Protein AF-A0A8X8KGD8-F1 (afdb_monomer_lite)

Foldseek 3Di:
DVLLVLLVVLLVVLVVVLVCCVVVVDPLDPVVLVVLVVSLVSSVVSLCCLQPVPPPDDPVVSVVSNVVSVVSSVVSVVSSVVSVVVVVVD

Sequence (90 aa):
MITFIYQLILFFIIIGTYALMRGGYMDIEWNFLLSMYGMFVGYLVMFYFSIYTNTDFSRRTIKIIATISIILMTIILVILGHLLFILLTE

Structure (mmCIF, N/CA/C/O backbone):
data_AF-A0A8X8KGD8-F1
#
_entry.id   AF-A0A8X8KGD8-F1
#
loop_
_atom_site.group_PDB
_atom_site.id
_atom_site.type_symbol
_atom_site.label_atom_id
_atom_site.label_alt_id
_atom_site.label_comp_id
_atom_site.label_asym_id
_atom_site.label_entity_id
_atom_site.label_seq_id
_atom_site.pdbx_PDB_ins_code
_atom_site.Cartn_x
_atom_site.Cartn_y
_atom_site.Cartn_z
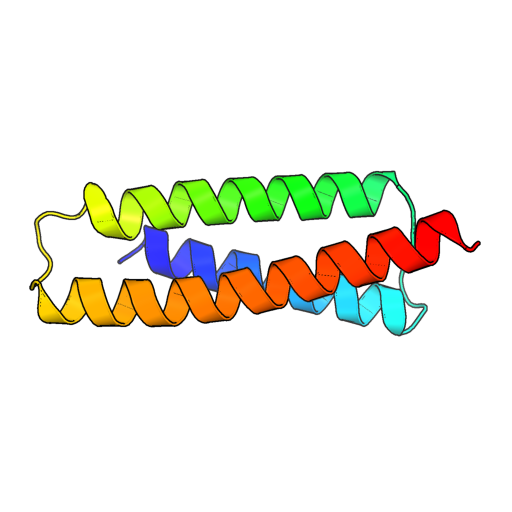_atom_site.occupancy
_atom_site.B_iso_or_equiv
_atom_site.auth_seq_id
_atom_site.auth_comp_id
_atom_site.auth_asym_id
_atom_site.auth_atom_id
_atom_site.pdbx_PDB_model_num
ATOM 1 N N . MET A 1 1 ? -5.647 0.172 18.216 1.00 73.25 1 MET A N 1
ATOM 2 C CA . MET A 1 1 ? -4.706 1.176 17.637 1.00 73.25 1 MET A CA 1
ATOM 3 C C . MET A 1 1 ? -3.489 0.534 16.977 1.00 73.25 1 MET A C 1
ATOM 5 O O . MET A 1 1 ? -3.158 0.926 15.868 1.00 73.25 1 MET A O 1
ATOM 9 N N . ILE A 1 2 ? -2.851 -0.452 17.617 1.00 84.06 2 ILE A N 1
ATOM 10 C CA . ILE A 1 2 ? -1.642 -1.129 17.111 1.00 84.06 2 ILE A CA 1
ATOM 11 C C . ILE A 1 2 ? -1.818 -1.680 15.678 1.00 84.06 2 ILE A C 1
ATOM 13 O O . ILE A 1 2 ? -0.985 -1.430 14.815 1.00 84.06 2 ILE A O 1
ATOM 17 N N . THR A 1 3 ? -2.947 -2.329 15.376 1.00 87.69 3 THR A N 1
ATOM 18 C CA . THR A 1 3 ? -3.255 -2.871 14.034 1.00 87.69 3 THR A CA 1
ATOM 19 C C . THR A 1 3 ? -3.380 -1.800 12.945 1.00 87.69 3 THR A C 1
ATOM 21 O O . THR A 1 3 ? -2.998 -2.032 11.800 1.00 87.69 3 THR A O 1
ATOM 24 N N . PHE A 1 4 ? -3.875 -0.608 13.287 1.00 87.75 4 PHE A N 1
ATOM 25 C CA . PHE A 1 4 ? -3.942 0.519 12.354 1.00 87.75 4 PHE A CA 1
ATOM 26 C C . PHE A 1 4 ? -2.557 1.133 12.111 1.00 87.75 4 PHE A C 1
ATOM 28 O O . PHE A 1 4 ? -2.229 1.491 10.985 1.00 87.75 4 PHE A O 1
ATOM 35 N N . ILE A 1 5 ? -1.704 1.189 13.137 1.00 90.19 5 ILE A N 1
ATOM 36 C CA . ILE A 1 5 ? -0.308 1.620 12.976 1.00 90.19 5 ILE A CA 1
ATOM 37 C C . ILE A 1 5 ? 0.432 0.664 12.032 1.00 90.19 5 ILE A C 1
ATOM 39 O O . ILE A 1 5 ? 1.117 1.124 11.121 1.00 90.19 5 ILE A O 1
ATOM 43 N N . TYR A 1 6 ? 0.237 -0.652 12.174 1.00 91.38 6 TYR A N 1
ATOM 44 C CA . TYR A 1 6 ? 0.821 -1.626 11.246 1.00 91.38 6 TYR A CA 1
ATOM 45 C C . TYR A 1 6 ? 0.335 -1.452 9.803 1.00 91.38 6 TYR A C 1
ATOM 47 O O . TYR A 1 6 ? 1.142 -1.584 8.886 1.00 91.38 6 TYR A O 1
ATOM 55 N N . GLN A 1 7 ? -0.935 -1.091 9.581 1.00 92.44 7 GLN A N 1
ATOM 56 C CA . GLN A 1 7 ? -1.408 -0.716 8.240 1.00 92.44 7 GLN A CA 1
ATOM 57 C C . GLN A 1 7 ? -0.641 0.476 7.672 1.00 92.44 7 GLN A C 1
ATOM 59 O O . GLN A 1 7 ? -0.223 0.427 6.519 1.00 92.44 7 GLN A O 1
ATOM 64 N N . LEU A 1 8 ? -0.447 1.537 8.460 1.00 94.31 8 LEU A N 1
ATOM 65 C CA . LEU A 1 8 ? 0.290 2.717 8.002 1.00 94.31 8 LEU A CA 1
ATOM 66 C C . LEU A 1 8 ? 1.741 2.368 7.661 1.00 94.31 8 LEU A C 1
ATOM 68 O O . LEU A 1 8 ? 2.236 2.779 6.616 1.00 94.31 8 LEU A O 1
ATOM 72 N N . ILE A 1 9 ? 2.403 1.565 8.497 1.00 95.25 9 ILE A N 1
ATOM 73 C CA . ILE A 1 9 ? 3.772 1.103 8.241 1.00 95.25 9 ILE A CA 1
ATOM 74 C C . ILE A 1 9 ? 3.833 0.294 6.939 1.00 95.25 9 ILE A C 1
ATOM 76 O O . ILE A 1 9 ? 4.659 0.596 6.080 1.00 95.25 9 ILE A O 1
ATOM 80 N N . LEU A 1 10 ? 2.939 -0.686 6.755 1.00 95.69 10 LEU A N 1
ATOM 81 C CA . LEU A 1 10 ? 2.873 -1.480 5.522 1.00 95.69 10 LEU A CA 1
ATOM 82 C C . LEU A 1 10 ? 2.638 -0.603 4.292 1.00 95.69 10 LEU A C 1
ATOM 84 O O . LEU A 1 10 ? 3.288 -0.794 3.269 1.00 95.69 10 LEU A O 1
ATOM 88 N N . PHE A 1 11 ? 1.752 0.385 4.398 1.00 96.62 11 PHE A N 1
ATOM 89 C CA . PHE A 1 11 ? 1.500 1.334 3.321 1.00 96.62 11 PHE A CA 1
ATOM 90 C C . PHE A 1 11 ? 2.768 2.103 2.920 1.00 96.62 11 PHE A C 1
ATOM 92 O O . PHE A 1 11 ? 3.085 2.182 1.733 1.00 96.62 11 PHE A O 1
ATOM 99 N N . PHE A 1 12 ? 3.528 2.623 3.888 1.00 97.19 12 PHE A N 1
ATOM 100 C CA . PHE A 1 12 ? 4.778 3.329 3.595 1.00 97.19 12 PHE A CA 1
ATOM 101 C C . PHE A 1 12 ? 5.856 2.415 3.015 1.00 97.19 12 PHE A C 1
ATOM 103 O O . PHE A 1 12 ? 6.583 2.850 2.125 1.00 97.19 12 PHE A O 1
ATOM 110 N N . ILE A 1 13 ? 5.936 1.158 3.461 1.00 96.81 13 ILE A N 1
ATOM 111 C CA . ILE A 1 13 ? 6.845 0.169 2.867 1.00 96.81 13 ILE A CA 1
ATOM 112 C C . ILE A 1 13 ? 6.484 -0.049 1.394 1.00 96.81 13 ILE A C 1
ATOM 114 O O . ILE A 1 13 ? 7.354 0.067 0.538 1.00 96.81 13 ILE A O 1
ATOM 118 N N . ILE A 1 14 ? 5.203 -0.272 1.081 1.00 96.69 14 ILE A N 1
ATOM 119 C CA . ILE A 1 14 ? 4.726 -0.468 -0.298 1.00 96.69 14 ILE A CA 1
ATOM 120 C C . ILE A 1 14 ? 5.071 0.741 -1.180 1.00 96.69 14 ILE A C 1
ATOM 122 O O . ILE A 1 14 ? 5.596 0.563 -2.280 1.00 96.69 14 ILE A O 1
ATOM 126 N N . ILE A 1 15 ? 4.820 1.966 -0.704 1.00 97.44 15 ILE A N 1
ATOM 127 C CA . ILE A 1 15 ? 5.170 3.188 -1.448 1.00 97.44 15 ILE A CA 1
ATOM 128 C C . ILE A 1 15 ? 6.681 3.319 -1.633 1.00 97.44 15 ILE A C 1
ATOM 130 O O . ILE A 1 15 ? 7.127 3.637 -2.733 1.00 97.44 15 ILE A O 1
ATOM 134 N N . GLY A 1 16 ? 7.463 3.089 -0.579 1.00 97.12 16 GLY A N 1
ATOM 135 C CA . GLY A 1 16 ? 8.919 3.190 -0.630 1.00 97.12 16 GLY A CA 1
ATOM 136 C C . GLY A 1 16 ? 9.515 2.209 -1.635 1.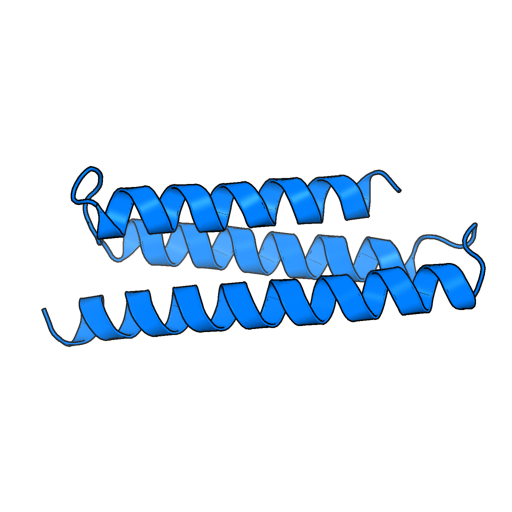00 97.12 16 GLY A C 1
ATOM 137 O O . GLY A 1 16 ? 10.291 2.610 -2.498 1.00 97.12 16 GLY A O 1
ATOM 138 N N . THR A 1 17 ? 9.087 0.948 -1.586 1.00 96.12 17 THR A N 1
ATOM 139 C CA . THR A 1 17 ? 9.497 -0.086 -2.544 1.00 96.12 17 THR A CA 1
ATOM 140 C C . THR A 1 17 ? 9.120 0.292 -3.975 1.00 96.12 17 THR A C 1
ATOM 142 O O . THR A 1 17 ? 9.964 0.235 -4.866 1.00 96.12 17 THR A O 1
ATOM 145 N N . TYR A 1 18 ? 7.889 0.758 -4.197 1.00 97.00 18 TYR A N 1
ATOM 146 C CA . TYR A 1 18 ? 7.455 1.227 -5.513 1.00 97.00 18 TYR A CA 1
ATOM 147 C C . TYR A 1 18 ? 8.296 2.404 -6.036 1.00 97.00 18 TYR A C 1
ATOM 149 O O . TYR A 1 18 ? 8.674 2.426 -7.208 1.00 97.00 18 TYR A O 1
ATOM 157 N N . ALA A 1 19 ? 8.618 3.376 -5.178 1.00 97.19 19 ALA A N 1
ATOM 158 C CA . ALA A 1 19 ? 9.442 4.523 -5.549 1.00 97.19 19 ALA A CA 1
ATOM 159 C C . ALA A 1 19 ? 10.874 4.109 -5.921 1.00 97.19 19 ALA A C 1
ATOM 161 O O . ALA A 1 19 ? 11.418 4.624 -6.897 1.00 97.19 19 ALA A O 1
ATOM 162 N N . LEU A 1 20 ? 11.463 3.155 -5.191 1.00 97.00 20 LEU A N 1
ATOM 163 C CA . LEU A 1 20 ? 12.787 2.607 -5.504 1.00 97.00 20 LEU A CA 1
ATOM 164 C C . LEU A 1 20 ? 12.801 1.903 -6.865 1.00 97.00 20 LEU A C 1
ATOM 166 O O . LEU A 1 20 ? 13.700 2.161 -7.665 1.00 97.00 20 LEU A O 1
ATOM 170 N N . MET A 1 21 ? 11.777 1.097 -7.154 1.00 95.81 21 MET A N 1
ATOM 171 C CA . MET A 1 21 ? 11.617 0.437 -8.453 1.00 95.81 21 MET A CA 1
ATOM 172 C C . MET A 1 21 ? 11.495 1.438 -9.599 1.00 95.81 21 MET A C 1
ATOM 174 O O . MET A 1 21 ? 12.234 1.386 -10.578 1.00 95.81 21 MET A O 1
ATOM 178 N N . ARG A 1 22 ? 10.591 2.414 -9.467 1.00 94.69 22 ARG A N 1
ATOM 179 C CA . ARG A 1 22 ? 10.391 3.444 -10.498 1.00 94.69 22 ARG A CA 1
ATOM 180 C C . ARG A 1 22 ? 11.592 4.368 -10.672 1.00 94.69 22 ARG A C 1
ATOM 182 O O . ARG A 1 22 ? 11.749 4.934 -11.749 1.00 94.69 22 ARG A O 1
ATOM 189 N N . GLY A 1 23 ? 12.410 4.528 -9.635 1.00 94.75 23 GLY A N 1
ATOM 190 C CA . GLY A 1 23 ? 13.663 5.275 -9.686 1.00 94.75 23 GLY A CA 1
ATOM 191 C C . GLY A 1 23 ? 14.835 4.504 -10.300 1.00 94.75 23 GLY A C 1
ATOM 192 O O . GLY A 1 23 ? 15.909 5.083 -10.426 1.00 94.75 23 GLY A O 1
ATOM 193 N N . GLY A 1 24 ? 14.659 3.227 -10.662 1.00 93.75 24 GLY A N 1
ATOM 194 C CA . GLY A 1 24 ? 15.734 2.379 -11.187 1.00 93.75 24 GLY A CA 1
ATOM 195 C C . GLY A 1 24 ? 16.751 1.936 -10.129 1.00 93.75 24 GLY A C 1
ATOM 196 O O . GLY A 1 24 ? 17.831 1.470 -10.476 1.00 93.75 24 GLY A O 1
ATOM 197 N N . TYR A 1 25 ? 16.428 2.086 -8.839 1.00 95.25 25 TYR A N 1
ATOM 198 C CA . TYR A 1 25 ? 17.263 1.604 -7.730 1.00 95.25 25 TYR A CA 1
ATOM 199 C C . TYR A 1 25 ? 17.010 0.128 -7.400 1.00 95.25 25 TYR A C 1
ATOM 201 O O . TYR A 1 25 ? 17.713 -0.448 -6.571 1.00 95.25 25 TYR A O 1
ATOM 209 N N . MET A 1 26 ? 15.971 -0.459 -7.991 1.00 93.94 26 MET A N 1
ATOM 210 C CA . MET A 1 26 ? 15.531 -1.826 -7.760 1.00 93.94 26 MET A CA 1
ATOM 211 C C . MET A 1 26 ? 14.830 -2.341 -9.017 1.00 93.94 26 MET A C 1
ATOM 213 O O . MET A 1 26 ? 14.040 -1.609 -9.614 1.00 93.94 26 MET A O 1
ATOM 217 N N . ASP A 1 27 ? 15.100 -3.585 -9.400 1.00 91.75 27 ASP A N 1
ATOM 218 C CA . ASP A 1 27 ? 14.494 -4.177 -10.590 1.00 91.75 27 ASP A CA 1
ATOM 219 C C . ASP A 1 27 ? 12.992 -4.423 -10.397 1.00 91.75 27 ASP A C 1
ATOM 221 O O . ASP A 1 27 ? 12.506 -4.697 -9.291 1.00 91.75 27 ASP A O 1
ATOM 225 N N . ILE A 1 28 ? 12.242 -4.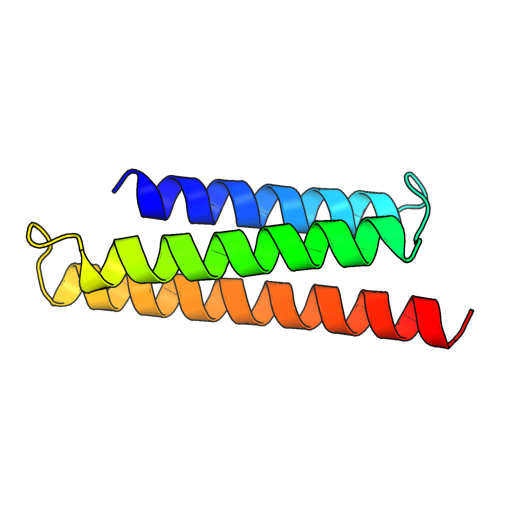319 -11.494 1.00 93.75 28 ILE A N 1
ATOM 226 C CA . ILE A 1 28 ? 10.822 -4.659 -11.530 1.00 93.75 28 ILE A CA 1
ATOM 227 C C . ILE A 1 28 ? 10.722 -6.112 -11.981 1.00 93.75 28 ILE A C 1
ATOM 229 O O . ILE A 1 28 ? 10.861 -6.427 -13.154 1.00 93.75 28 ILE A O 1
ATOM 233 N N . GLU A 1 29 ? 10.470 -7.007 -11.030 1.00 94.75 29 GLU A N 1
ATOM 234 C CA . GLU A 1 29 ? 10.354 -8.442 -11.289 1.00 94.75 29 GLU A CA 1
ATOM 235 C C . GLU A 1 29 ? 9.073 -9.025 -10.688 1.00 94.75 29 GLU A C 1
ATOM 237 O O . GLU A 1 29 ? 8.534 -8.534 -9.688 1.00 94.75 29 GLU A O 1
ATOM 242 N N . TRP A 1 30 ? 8.629 -10.157 -11.241 1.00 94.94 30 TRP A N 1
ATOM 243 C CA . TRP A 1 30 ? 7.470 -10.907 -10.749 1.00 94.94 30 TRP A CA 1
ATOM 244 C C . TRP A 1 30 ? 7.565 -11.274 -9.263 1.00 94.94 30 TRP A C 1
ATOM 246 O O . TRP A 1 30 ? 6.565 -11.198 -8.549 1.00 94.94 30 TRP A O 1
ATOM 256 N N . ASN A 1 31 ? 8.760 -11.614 -8.771 1.00 94.25 31 ASN A N 1
ATOM 257 C CA . ASN A 1 31 ? 8.981 -11.946 -7.359 1.00 94.25 31 ASN A CA 1
ATOM 258 C C . ASN A 1 31 ? 8.685 -10.758 -6.435 1.00 94.25 31 ASN A C 1
ATOM 260 O O . ASN A 1 31 ? 8.111 -10.922 -5.350 1.00 94.25 31 ASN A O 1
ATOM 264 N N . PHE A 1 32 ? 9.036 -9.547 -6.870 1.00 93.00 32 PHE A N 1
ATOM 265 C CA . PHE A 1 32 ? 8.749 -8.345 -6.106 1.00 93.00 32 PHE A CA 1
ATOM 266 C C . PHE A 1 32 ? 7.276 -7.954 -6.180 1.00 93.00 32 PHE A C 1
ATOM 268 O O . PHE A 1 32 ? 6.705 -7.603 -5.145 1.00 93.00 32 PHE A O 1
ATOM 275 N N . LEU A 1 33 ? 6.630 -8.099 -7.343 1.00 94.38 33 LEU A N 1
ATOM 276 C CA . LEU A 1 33 ? 5.182 -7.911 -7.456 1.00 94.38 33 LEU A CA 1
ATOM 277 C C . LEU A 1 33 ? 4.424 -8.880 -6.533 1.00 94.38 33 LEU A C 1
ATOM 279 O O . LEU A 1 33 ? 3.532 -8.456 -5.796 1.00 94.38 33 LEU A O 1
ATOM 283 N N . LEU A 1 34 ? 4.812 -10.160 -6.515 1.00 95.44 34 LEU A N 1
ATOM 284 C CA . LEU A 1 34 ? 4.229 -11.172 -5.629 1.00 95.44 34 LEU A CA 1
ATOM 285 C C . LEU A 1 34 ? 4.419 -10.802 -4.151 1.00 95.44 34 LEU A C 1
ATOM 287 O O . LEU A 1 34 ? 3.482 -10.903 -3.357 1.00 95.44 34 LEU A O 1
ATOM 291 N N . SER A 1 35 ? 5.605 -10.315 -3.786 1.00 94.94 35 SER A N 1
ATOM 292 C CA . SER A 1 35 ? 5.899 -9.853 -2.424 1.00 94.94 35 SER A CA 1
ATOM 293 C C . SER A 1 35 ? 5.046 -8.639 -2.034 1.00 94.94 35 SER A C 1
ATOM 295 O O . SER A 1 35 ? 4.486 -8.600 -0.936 1.00 94.94 35 SER A O 1
ATOM 297 N N . MET A 1 36 ? 4.878 -7.667 -2.938 1.00 95.25 36 MET A N 1
ATOM 298 C CA . MET A 1 36 ? 4.010 -6.503 -2.722 1.00 95.25 36 MET A CA 1
ATOM 299 C C . MET A 1 36 ? 2.535 -6.888 -2.610 1.00 95.25 36 MET A C 1
ATOM 301 O O . MET A 1 36 ? 1.824 -6.345 -1.762 1.00 95.25 36 MET A O 1
ATOM 305 N N . TYR A 1 37 ? 2.083 -7.862 -3.398 1.00 96.06 37 TYR A N 1
ATOM 306 C CA . TYR A 1 37 ? 0.746 -8.428 -3.254 1.00 96.06 37 TYR A CA 1
ATOM 307 C C . TYR A 1 37 ? 0.565 -9.106 -1.887 1.00 96.06 37 TYR A C 1
ATOM 309 O O . TYR A 1 37 ? -0.438 -8.873 -1.214 1.00 96.06 37 TYR A O 1
ATOM 317 N N . GLY A 1 38 ? 1.558 -9.866 -1.416 1.00 96.56 38 GLY A N 1
ATOM 318 C CA . GLY A 1 38 ? 1.553 -10.438 -0.065 1.00 96.56 38 GLY A CA 1
ATOM 319 C C . GLY A 1 38 ? 1.427 -9.372 1.031 1.00 96.56 38 GLY A C 1
ATOM 320 O O . GLY A 1 38 ? 0.614 -9.513 1.948 1.00 96.56 38 GLY A O 1
ATOM 321 N N . MET A 1 39 ? 2.158 -8.259 0.906 1.00 96.25 39 MET A N 1
ATOM 322 C CA . MET A 1 39 ? 2.037 -7.114 1.822 1.00 96.25 39 MET A CA 1
ATOM 323 C C . MET A 1 39 ? 0.649 -6.464 1.765 1.00 96.25 39 MET A C 1
ATOM 325 O O . MET A 1 39 ? 0.106 -6.088 2.805 1.00 96.25 39 MET A O 1
ATOM 329 N N . PHE A 1 40 ? 0.040 -6.378 0.580 1.00 96.00 40 PHE A N 1
ATOM 330 C CA . PHE A 1 40 ? -1.335 -5.907 0.419 1.00 96.00 40 PHE A CA 1
ATOM 331 C C . PHE A 1 40 ? -2.358 -6.835 1.092 1.00 96.00 40 PHE A C 1
ATOM 333 O O . PHE A 1 40 ? -3.251 -6.359 1.793 1.00 96.00 40 PHE A O 1
ATOM 340 N N . VAL A 1 41 ? -2.211 -8.156 0.973 1.00 96.62 41 VAL A N 1
ATOM 341 C CA . VAL A 1 41 ? -3.058 -9.108 1.714 1.00 96.62 41 VAL A CA 1
ATOM 342 C C . VAL A 1 41 ? -2.882 -8.918 3.225 1.00 96.62 41 VAL A C 1
ATOM 344 O O . VAL A 1 41 ? -3.871 -8.839 3.957 1.00 96.62 41 VAL A O 1
ATOM 347 N N . GLY A 1 42 ? -1.643 -8.748 3.699 1.00 94.69 42 GLY A N 1
ATOM 348 C CA . GLY A 1 42 ? -1.361 -8.400 5.096 1.00 94.69 42 GLY A CA 1
ATOM 349 C C . GLY A 1 42 ? -2.048 -7.102 5.539 1.00 94.69 42 GLY A C 1
ATOM 350 O O . GLY A 1 42 ? -2.615 -7.037 6.632 1.00 94.69 42 GLY A O 1
ATOM 351 N N . TYR A 1 43 ? -2.080 -6.091 4.668 1.00 94.94 43 TYR A N 1
ATOM 352 C CA . TYR A 1 43 ? -2.803 -4.842 4.899 1.00 94.94 43 TYR A CA 1
ATOM 353 C C . TYR A 1 43 ? -4.312 -5.078 5.093 1.00 94.94 43 TYR A C 1
ATOM 355 O O . TYR A 1 43 ? -4.888 -4.561 6.053 1.00 94.94 43 TYR A O 1
ATOM 363 N N . LEU A 1 44 ? -4.947 -5.899 4.245 1.00 94.00 44 LEU A N 1
ATOM 364 C CA . LEU A 1 44 ? -6.374 -6.248 4.357 1.00 94.00 44 LEU A CA 1
ATOM 365 C C . LEU A 1 44 ? -6.699 -6.966 5.672 1.00 94.00 44 LEU A C 1
ATOM 367 O O . LEU A 1 44 ? -7.702 -6.661 6.323 1.00 94.00 44 LEU A O 1
ATOM 371 N N . VAL A 1 45 ? -5.835 -7.889 6.094 1.00 93.62 45 VAL A N 1
ATOM 372 C CA . VAL A 1 45 ? -5.986 -8.599 7.372 1.00 93.62 45 VAL A CA 1
ATOM 373 C C . VAL A 1 45 ? -5.930 -7.612 8.541 1.00 93.62 45 VAL A C 1
ATOM 375 O O . VAL A 1 45 ? -6.798 -7.620 9.416 1.00 93.62 45 VAL A O 1
ATOM 378 N N . MET A 1 46 ? -4.959 -6.697 8.537 1.00 92.06 46 MET A N 1
ATOM 379 C CA . MET A 1 46 ? -4.846 -5.679 9.585 1.00 92.06 46 MET A CA 1
ATOM 380 C C . MET A 1 46 ? -6.019 -4.693 9.569 1.00 92.06 46 MET A C 1
ATOM 382 O O . MET A 1 46 ? -6.441 -4.227 10.636 1.00 92.06 46 MET A O 1
ATOM 386 N N . PHE A 1 47 ? -6.559 -4.384 8.388 1.00 90.94 47 PHE A N 1
ATOM 387 C CA . PHE A 1 47 ? -7.776 -3.592 8.226 1.00 90.94 47 PHE A CA 1
ATOM 388 C C . PHE A 1 47 ? -8.967 -4.255 8.909 1.00 90.94 47 PHE A C 1
ATOM 390 O O . PHE A 1 47 ? -9.598 -3.631 9.768 1.00 90.94 47 PHE A O 1
ATOM 397 N N . TYR A 1 48 ? -9.200 -5.535 8.622 1.00 90.44 48 TYR A N 1
ATOM 398 C CA . TYR A 1 48 ? -10.255 -6.313 9.261 1.00 90.44 48 TYR A CA 1
ATOM 399 C C . TYR A 1 48 ? -10.149 -6.270 10.794 1.00 90.44 48 TYR A C 1
ATOM 401 O O . TYR A 1 48 ? -11.104 -5.875 11.468 1.00 90.44 48 TYR A O 1
ATOM 409 N N . PHE A 1 49 ? -8.967 -6.557 11.350 1.00 89.25 49 PHE A N 1
ATOM 410 C CA . PHE A 1 49 ? -8.762 -6.526 12.804 1.00 89.25 49 PHE A CA 1
ATOM 411 C C . PHE A 1 49 ? -8.947 -5.130 13.418 1.00 89.25 49 PHE A C 1
ATOM 413 O O . PHE A 1 49 ? -9.413 -4.992 14.552 1.00 89.25 49 PHE A O 1
ATOM 420 N N . SER A 1 50 ? -8.611 -4.073 12.677 1.00 85.69 50 SER A N 1
ATOM 421 C CA . SER A 1 50 ? -8.749 -2.692 13.160 1.00 85.69 50 SER A CA 1
ATOM 422 C C . SER A 1 50 ? -10.199 -2.232 13.257 1.00 85.69 50 SER A C 1
ATOM 424 O O . SER A 1 50 ? -10.503 -1.410 14.120 1.00 85.69 50 SER A O 1
ATOM 426 N N . ILE A 1 51 ? -11.072 -2.747 12.390 1.00 86.00 51 ILE A N 1
ATOM 427 C CA . ILE A 1 51 ? -12.482 -2.354 12.318 1.00 86.00 51 ILE A CA 1
ATOM 428 C C . ILE A 1 51 ? -13.373 -3.271 13.153 1.00 86.00 51 ILE A C 1
ATOM 430 O O . ILE A 1 51 ? -14.240 -2.778 13.871 1.00 86.00 51 ILE A O 1
ATOM 434 N N . TYR A 1 52 ? -13.174 -4.586 13.061 1.00 81.75 52 TYR A N 1
ATOM 435 C CA . TYR A 1 52 ? -14.146 -5.564 13.561 1.00 81.75 52 TYR A CA 1
ATOM 436 C C . TYR A 1 52 ? -13.759 -6.208 14.891 1.00 81.75 52 TYR A C 1
ATOM 438 O O . TYR A 1 52 ? -14.619 -6.770 15.562 1.00 81.75 52 TYR A O 1
ATOM 446 N N . THR A 1 53 ? -12.490 -6.132 15.291 1.00 78.94 53 THR A N 1
ATOM 447 C CA . THR A 1 53 ? -11.996 -6.810 16.503 1.00 78.94 53 THR A CA 1
ATOM 448 C C . THR A 1 53 ? -11.667 -5.833 17.633 1.00 78.94 53 THR A C 1
ATOM 450 O O . THR A 1 53 ? -11.558 -6.243 18.782 1.00 78.94 53 THR A O 1
ATOM 453 N N . ASN A 1 54 ? -11.556 -4.530 17.347 1.00 68.06 54 ASN A N 1
ATOM 454 C CA . ASN A 1 54 ? -11.409 -3.495 18.374 1.00 68.06 54 ASN A CA 1
ATOM 455 C C . ASN A 1 54 ? -12.785 -3.032 18.878 1.00 68.06 54 ASN A C 1
ATOM 457 O O . ASN A 1 54 ? -13.423 -2.179 18.260 1.00 68.06 54 ASN A O 1
ATOM 461 N N . THR A 1 55 ? -13.225 -3.560 20.021 1.00 64.62 55 THR A N 1
ATOM 462 C CA . THR A 1 55 ? -14.481 -3.160 20.684 1.00 64.62 55 THR A CA 1
ATOM 463 C C . THR A 1 55 ? -14.392 -1.821 21.418 1.00 64.62 55 THR A C 1
ATOM 465 O O . THR A 1 55 ? -15.421 -1.232 21.732 1.00 64.62 55 THR A O 1
ATOM 468 N N . ASP A 1 56 ? -13.180 -1.313 21.655 1.00 71.94 56 ASP A N 1
ATOM 469 C CA . ASP A 1 56 ? -12.942 -0.120 22.483 1.00 71.94 56 ASP A CA 1
ATOM 470 C C . ASP A 1 56 ? -13.192 1.206 21.749 1.00 71.94 56 ASP A C 1
ATOM 472 O O . ASP A 1 56 ? -13.150 2.286 22.343 1.00 71.94 56 ASP A O 1
ATOM 476 N N . PHE A 1 57 ? -13.440 1.165 20.439 1.00 76.12 57 PHE A N 1
ATOM 477 C CA . PHE A 1 57 ? -13.584 2.373 19.640 1.00 76.12 57 PHE A CA 1
ATOM 478 C C . PHE A 1 57 ? -15.024 2.852 19.508 1.00 76.12 57 PHE A C 1
ATOM 480 O O . PHE A 1 57 ? -15.957 2.101 19.227 1.00 76.12 57 PHE A O 1
ATOM 487 N N . SER A 1 58 ? -15.186 4.176 19.586 1.00 83.62 58 SER A N 1
ATOM 488 C CA . SER A 1 58 ? -16.440 4.813 19.203 1.00 83.62 58 SER A CA 1
ATOM 489 C C . SER A 1 58 ? -16.750 4.534 17.727 1.00 83.62 58 SER A C 1
ATOM 491 O O . SER A 1 58 ? -15.854 4.503 16.876 1.00 83.62 58 SER A O 1
ATOM 493 N N . ARG A 1 59 ? -18.040 4.441 17.383 1.00 84.50 59 ARG A N 1
ATOM 494 C CA . ARG A 1 59 ? -18.485 4.309 15.982 1.00 84.50 59 ARG A CA 1
ATOM 495 C C . ARG A 1 59 ? -17.905 5.398 15.069 1.00 84.50 59 ARG A C 1
ATOM 497 O O . ARG A 1 59 ? -17.681 5.145 13.889 1.00 84.50 59 ARG A O 1
ATOM 504 N N . ARG A 1 60 ? -17.661 6.607 15.594 1.00 87.56 60 ARG A N 1
ATOM 505 C CA . ARG A 1 60 ? -17.061 7.718 14.836 1.00 87.56 60 ARG A CA 1
ATOM 506 C C . ARG A 1 60 ? -15.594 7.441 14.506 1.00 87.56 60 ARG A C 1
ATOM 508 O O . ARG A 1 60 ? -15.191 7.648 13.367 1.00 87.56 60 ARG A O 1
ATOM 515 N N . THR A 1 61 ? -14.826 6.936 15.468 1.00 87.19 61 THR A N 1
ATOM 516 C CA . THR A 1 61 ? -13.413 6.573 15.283 1.00 87.19 61 THR A CA 1
ATOM 517 C C . THR A 1 61 ? -13.263 5.446 14.263 1.00 87.19 61 THR A C 1
ATOM 519 O O . THR A 1 61 ? -12.452 5.563 13.349 1.00 87.19 61 THR A O 1
ATOM 522 N N . ILE A 1 62 ? -14.099 4.406 14.356 1.00 88.50 62 ILE A N 1
ATOM 523 C CA . ILE A 1 62 ? -14.107 3.288 13.398 1.00 88.50 62 ILE A CA 1
ATOM 524 C C . ILE A 1 62 ? -14.384 3.793 11.976 1.00 88.50 62 ILE A C 1
ATOM 526 O O . ILE A 1 62 ? -13.673 3.414 11.051 1.00 88.50 62 ILE A O 1
ATOM 530 N N . LYS A 1 63 ? -15.359 4.699 11.795 1.00 90.12 63 LYS A N 1
ATOM 531 C CA . LYS A 1 63 ? -15.639 5.309 10.483 1.00 90.12 63 LYS A CA 1
ATOM 532 C C . LYS A 1 63 ? -14.435 6.063 9.916 1.00 90.12 63 LYS A C 1
ATOM 534 O O . LYS A 1 63 ? -14.144 5.913 8.739 1.00 90.12 63 LYS A O 1
ATOM 539 N N . ILE A 1 64 ? -13.736 6.850 10.737 1.00 90.81 64 ILE A N 1
ATOM 540 C CA . ILE A 1 64 ? -12.552 7.604 10.294 1.00 90.81 64 ILE A CA 1
ATOM 541 C C . ILE A 1 64 ? -11.440 6.648 9.857 1.00 90.81 64 ILE A C 1
ATOM 543 O O . ILE A 1 64 ? -10.902 6.806 8.763 1.00 90.81 64 ILE A O 1
ATOM 547 N N . ILE A 1 65 ? -11.137 5.639 10.681 1.00 90.44 65 ILE A N 1
ATOM 548 C CA . ILE A 1 65 ? -10.144 4.607 10.354 1.00 90.44 65 ILE A CA 1
ATOM 549 C C . ILE A 1 65 ? -10.529 3.916 9.045 1.00 90.44 65 ILE A C 1
ATOM 551 O O . ILE A 1 65 ? -9.695 3.805 8.154 1.00 90.44 65 ILE A O 1
ATOM 555 N N . ALA A 1 66 ? -11.798 3.525 8.895 1.00 91.94 66 ALA A N 1
ATOM 556 C CA . ALA A 1 66 ? -12.272 2.843 7.700 1.00 91.94 66 ALA A CA 1
ATOM 557 C C . ALA A 1 66 ? -12.086 3.676 6.431 1.00 91.94 66 ALA A C 1
ATOM 559 O O . ALA A 1 66 ? -11.539 3.184 5.447 1.00 91.94 66 ALA A O 1
ATOM 560 N N . THR A 1 67 ? -12.492 4.945 6.469 1.00 94.38 67 THR A N 1
ATOM 561 C CA . THR A 1 67 ? -12.343 5.857 5.333 1.00 94.38 67 THR A CA 1
ATOM 562 C C . THR A 1 67 ? -10.878 6.033 4.944 1.00 94.38 67 THR A C 1
ATOM 564 O O . THR A 1 67 ? -10.550 5.933 3.764 1.00 94.38 67 THR A O 1
ATOM 567 N N . ILE A 1 68 ? -9.990 6.254 5.920 1.00 94.06 68 ILE A N 1
ATOM 568 C CA . ILE A 1 68 ? -8.553 6.398 5.654 1.00 94.06 68 ILE A CA 1
ATOM 569 C C . ILE A 1 68 ? -8.010 5.111 5.032 1.00 94.06 68 ILE A C 1
ATOM 571 O O . ILE A 1 68 ? -7.397 5.164 3.969 1.00 94.06 68 ILE A O 1
ATOM 575 N N . SER A 1 69 ? -8.277 3.955 5.641 1.00 93.88 69 SER A N 1
ATOM 576 C CA . SER A 1 69 ? -7.780 2.672 5.144 1.00 93.88 69 SER A CA 1
ATOM 577 C C . SER A 1 69 ? -8.255 2.361 3.724 1.00 93.88 69 SER A C 1
ATOM 579 O O . SER A 1 69 ? -7.472 1.862 2.925 1.00 93.88 69 SER A O 1
ATOM 581 N N . ILE A 1 70 ? -9.496 2.704 3.364 1.00 94.62 70 ILE A N 1
ATOM 582 C CA . ILE A 1 70 ? -10.011 2.520 1.997 1.00 94.62 70 ILE A CA 1
ATOM 583 C C . ILE A 1 70 ? -9.260 3.398 0.986 1.00 94.62 70 ILE A C 1
ATOM 585 O O . ILE A 1 70 ? -8.928 2.931 -0.107 1.00 94.62 70 ILE A O 1
ATOM 589 N N . ILE A 1 71 ? -8.957 4.653 1.336 1.00 96.88 71 ILE A N 1
ATOM 590 C CA . ILE A 1 71 ? -8.177 5.551 0.467 1.00 96.88 71 ILE A CA 1
ATOM 591 C C . ILE A 1 71 ? -6.779 4.968 0.239 1.00 96.88 71 ILE A C 1
ATOM 593 O O . ILE A 1 71 ? -6.335 4.843 -0.902 1.00 96.88 71 ILE A O 1
ATOM 597 N N . LEU A 1 72 ? -6.110 4.553 1.316 1.00 96.81 72 LEU A N 1
ATOM 598 C CA . LEU A 1 72 ? -4.779 3.947 1.249 1.00 96.81 72 LEU A CA 1
ATOM 599 C C . LEU A 1 72 ? -4.791 2.640 0.437 1.00 96.81 72 LEU A C 1
ATOM 601 O O . LEU A 1 72 ? -3.932 2.438 -0.417 1.00 96.81 72 LEU A O 1
ATOM 605 N N . MET A 1 73 ? -5.799 1.789 0.640 1.00 95.94 73 MET A N 1
ATOM 606 C CA . MET A 1 73 ? -6.010 0.551 -0.116 1.00 95.94 73 MET A CA 1
ATOM 607 C C . MET A 1 73 ? -6.154 0.821 -1.618 1.00 95.94 73 MET A C 1
ATOM 609 O O . MET A 1 73 ? -5.549 0.127 -2.432 1.00 95.94 73 MET A O 1
ATOM 613 N N . THR A 1 74 ?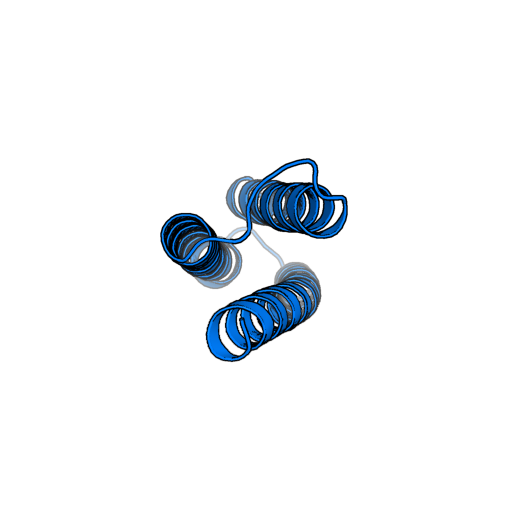 -6.911 1.856 -1.986 1.00 97.19 74 THR A N 1
ATOM 614 C CA . THR A 1 74 ? -7.090 2.263 -3.388 1.00 97.19 74 THR A CA 1
ATOM 615 C C . THR A 1 74 ? -5.758 2.673 -4.020 1.00 97.19 74 THR A C 1
ATOM 617 O O . THR A 1 74 ? -5.455 2.251 -5.133 1.00 97.19 74 THR A O 1
ATOM 620 N N . ILE A 1 75 ? -4.924 3.428 -3.298 1.00 97.94 75 ILE A N 1
ATOM 621 C CA . ILE A 1 75 ? -3.581 3.810 -3.767 1.00 97.94 75 ILE A CA 1
ATOM 622 C C . ILE A 1 75 ? -2.702 2.568 -3.980 1.00 97.94 75 ILE A C 1
ATOM 624 O O . ILE A 1 75 ? -2.042 2.461 -5.013 1.00 97.94 75 ILE A O 1
ATOM 628 N N . ILE A 1 76 ? -2.719 1.607 -3.047 1.00 97.50 76 ILE A N 1
ATOM 629 C CA . ILE A 1 76 ? -1.955 0.356 -3.188 1.00 97.50 76 ILE A CA 1
ATOM 630 C C . ILE A 1 76 ? -2.405 -0.425 -4.432 1.00 97.50 76 ILE A C 1
ATOM 632 O O . ILE A 1 76 ? -1.563 -0.917 -5.181 1.00 97.50 76 ILE A O 1
ATOM 636 N N . LEU A 1 77 ? -3.714 -0.515 -4.688 1.00 97.88 77 LEU A N 1
ATOM 637 C CA . LEU A 1 77 ? -4.242 -1.196 -5.874 1.00 97.88 77 LEU A CA 1
ATOM 638 C C . LEU A 1 77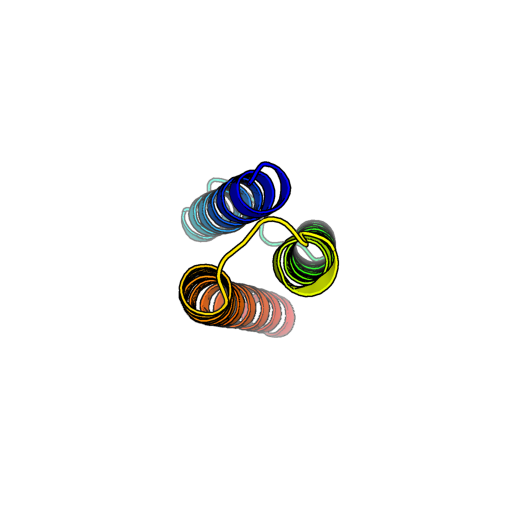 ? -3.773 -0.541 -7.177 1.00 97.88 77 LEU A C 1
ATOM 640 O O . LEU A 1 77 ? -3.411 -1.251 -8.113 1.00 97.88 77 LEU A O 1
ATOM 644 N N . VAL A 1 78 ? -3.729 0.793 -7.231 1.00 98.00 78 VAL A N 1
ATOM 645 C CA . VAL A 1 78 ? -3.189 1.520 -8.392 1.00 98.00 78 VAL A CA 1
ATOM 646 C C . VAL A 1 78 ? -1.709 1.193 -8.601 1.00 98.00 78 VAL A C 1
ATOM 648 O O . VAL A 1 78 ? -1.301 0.933 -9.730 1.00 98.00 78 VAL A O 1
ATOM 651 N N . ILE A 1 79 ? -0.914 1.146 -7.526 1.00 97.62 79 ILE A N 1
ATOM 652 C CA . ILE A 1 79 ? 0.507 0.769 -7.589 1.00 97.62 79 ILE A CA 1
ATOM 653 C C . ILE A 1 79 ? 0.676 -0.655 -8.130 1.00 97.62 79 ILE A C 1
ATOM 655 O O . ILE A 1 79 ? 1.450 -0.866 -9.062 1.00 97.62 79 ILE A O 1
ATOM 659 N N . LEU A 1 80 ? -0.060 -1.624 -7.579 1.00 97.50 80 LEU A N 1
ATOM 660 C CA . LEU A 1 80 ? 0.004 -3.020 -8.020 1.00 97.50 80 LEU A CA 1
ATOM 661 C C . LEU A 1 80 ? -0.420 -3.172 -9.483 1.00 97.50 80 LEU A C 1
ATOM 663 O O . LEU A 1 80 ? 0.254 -3.863 -10.241 1.00 97.50 80 LEU A O 1
ATOM 667 N N . GLY A 1 81 ? -1.501 -2.502 -9.890 1.00 97.38 81 GLY A N 1
ATOM 668 C CA . GLY A 1 81 ? -1.964 -2.508 -11.277 1.00 97.38 81 GLY A CA 1
ATOM 669 C C . GLY A 1 81 ? -0.941 -1.901 -12.235 1.00 97.38 81 GLY A C 1
ATOM 670 O O . GLY A 1 81 ? -0.707 -2.449 -13.308 1.00 97.38 81 GLY A O 1
ATOM 671 N N . HIS A 1 82 ? -0.283 -0.812 -11.835 1.00 96.88 82 HIS A N 1
ATOM 672 C CA . HIS A 1 82 ? 0.763 -0.187 -12.638 1.00 96.88 82 HIS A CA 1
ATOM 673 C C . HIS A 1 82 ? 2.008 -1.074 -12.775 1.00 96.88 82 HIS A C 1
ATOM 675 O O . HIS A 1 82 ? 2.525 -1.223 -13.878 1.00 96.88 82 HIS A O 1
ATOM 681 N N . LEU A 1 83 ? 2.469 -1.703 -11.689 1.00 96.19 83 LEU A N 1
ATOM 682 C CA . LEU A 1 83 ? 3.600 -2.636 -11.741 1.00 96.19 83 LEU A CA 1
ATOM 683 C C . LEU A 1 83 ? 3.283 -3.879 -12.578 1.00 96.19 83 LEU A C 1
ATOM 685 O O . LEU A 1 83 ? 4.115 -4.307 -13.373 1.00 96.19 83 LEU A O 1
ATOM 689 N N . LEU A 1 84 ? 2.074 -4.427 -12.436 1.00 97.12 84 LEU A N 1
ATOM 690 C CA . LEU A 1 84 ? 1.605 -5.532 -13.268 1.00 97.12 84 LEU A CA 1
ATOM 691 C C . LEU A 1 84 ? 1.589 -5.141 -14.749 1.00 97.12 84 LEU A C 1
ATOM 693 O O . LEU A 1 84 ? 2.014 -5.927 -15.585 1.00 97.12 84 LEU A O 1
ATOM 697 N N . PHE A 1 85 ? 1.113 -3.937 -15.071 1.00 97.06 85 PHE A N 1
ATOM 698 C CA . PHE A 1 85 ? 1.107 -3.444 -16.445 1.00 97.06 85 PHE A CA 1
ATOM 699 C C . PHE A 1 85 ? 2.519 -3.401 -17.035 1.00 97.06 85 PHE A C 1
ATOM 701 O O . PHE A 1 85 ? 2.717 -3.946 -18.113 1.00 97.06 85 PHE A O 1
ATOM 708 N N . ILE A 1 86 ? 3.493 -2.839 -16.307 1.00 95.25 86 ILE A N 1
ATOM 709 C CA . ILE A 1 86 ? 4.899 -2.791 -16.742 1.00 95.25 86 ILE A CA 1
ATOM 710 C C . ILE A 1 86 ? 5.414 -4.202 -17.049 1.00 95.25 86 ILE A C 1
ATOM 712 O O . ILE A 1 86 ? 5.857 -4.449 -18.166 1.00 95.25 86 ILE A O 1
ATOM 716 N N . LEU A 1 87 ? 5.251 -5.139 -16.108 1.00 94.94 87 LEU A N 1
ATOM 717 C CA . LEU A 1 87 ? 5.712 -6.531 -16.233 1.00 94.94 87 LEU A CA 1
ATOM 718 C C . LEU A 1 87 ? 5.055 -7.331 -17.366 1.00 94.94 87 LEU A C 1
ATOM 720 O O . LEU A 1 87 ? 5.569 -8.377 -17.745 1.00 94.94 87 LEU A O 1
ATOM 724 N N . LEU A 1 88 ? 3.887 -6.903 -17.850 1.00 95.88 88 LEU A N 1
ATOM 725 C CA . LEU A 1 88 ? 3.206 -7.535 -18.982 1.00 95.88 88 LEU A CA 1
ATOM 726 C C . LEU A 1 88 ? 3.609 -6.926 -20.330 1.00 95.88 88 LEU A C 1
ATOM 728 O O . LEU A 1 88 ? 3.316 -7.518 -21.368 1.00 95.88 88 LEU A O 1
ATOM 732 N N . THR A 1 89 ? 4.190 -5.725 -20.321 1.00 93.06 89 THR A N 1
ATOM 733 C CA . THR A 1 89 ? 4.569 -4.979 -21.531 1.00 93.06 89 THR A CA 1
ATOM 734 C C . THR A 1 89 ? 6.067 -4.972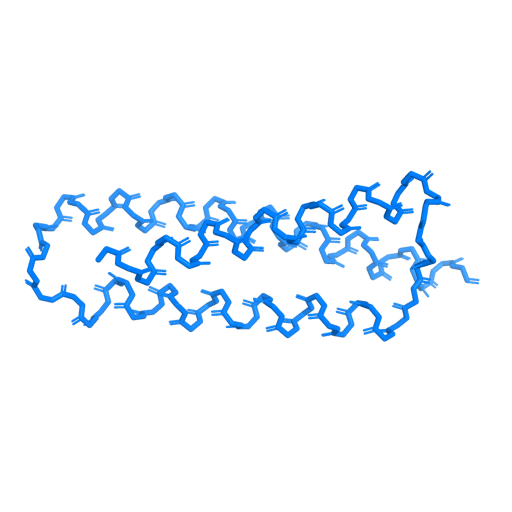 -21.816 1.00 93.06 89 THR A C 1
ATOM 736 O O . THR A 1 89 ? 6.451 -4.642 -22.937 1.00 93.06 89 THR A O 1
ATOM 739 N N . GLU A 1 90 ? 6.883 -5.305 -20.819 1.00 75.81 90 GLU A N 1
ATOM 740 C CA . GLU A 1 90 ? 8.310 -5.627 -20.957 1.00 75.81 90 GLU A CA 1
ATOM 741 C C . GLU A 1 90 ? 8.500 -7.110 -21.306 1.00 75.81 90 GLU A C 1
ATOM 743 O O . GLU A 1 90 ? 9.368 -7.391 -22.165 1.00 75.81 90 GLU A O 1
#

pLDDT: mean 92.12, std 6.84, range [64.62, 98.0]

Secondary structure (DSSP, 8-state):
-HHHHHHHHHHHHHHHHHHHHHTTSS---HHHHHHHHHHHHHHHHHHHIIIII-TTS-HHHHHHHHHHHHHHHHHHHHHHHHHHHHHHH-

Radius of gyration: 14.69 Å; chains: 1; bounding box: 36×20×44 Å

Organism: Staphylococcus hominis (NCBI:txid1290)